Protein AF-A0A0F8YE41-F1 (afdb_monomer)

Radius of gyration: 21.05 Å; Cα contacts (8 Å, |Δi|>4): 142; chains: 1; bounding box: 42×36×55 Å

Structure (mmCIF, N/CA/C/O backbone):
data_AF-A0A0F8YE41-F1
#
_entry.id   AF-A0A0F8YE41-F1
#
loop_
_atom_site.group_PDB
_atom_site.id
_atom_site.type_symbol
_atom_site.label_atom_id
_atom_site.label_alt_id
_atom_site.label_comp_id
_atom_site.label_asym_id
_atom_site.label_entity_id
_atom_site.label_seq_id
_atom_site.pdbx_PDB_ins_code
_atom_site.Cartn_x
_atom_site.Cartn_y
_atom_site.Cartn_z
_atom_site.occupancy
_atom_site.B_iso_or_equiv
_atom_site.auth_seq_id
_atom_site.auth_comp_id
_atom_site.auth_asym_id
_atom_site.auth_atom_id
_atom_site.pdbx_PDB_model_num
ATOM 1 N N . MET A 1 1 ? -4.349 18.560 3.100 1.00 48.00 1 MET A N 1
ATOM 2 C CA . MET A 1 1 ? -4.327 17.103 2.854 1.00 48.00 1 MET A CA 1
ATOM 3 C C . MET A 1 1 ? -3.607 16.497 4.037 1.00 48.00 1 MET A C 1
ATOM 5 O O . MET A 1 1 ? -2.637 17.103 4.461 1.00 48.00 1 MET A O 1
ATOM 9 N N . ASN A 1 2 ? -4.119 15.422 4.636 1.00 53.56 2 ASN A N 1
ATOM 10 C CA . ASN A 1 2 ? -3.359 14.735 5.683 1.00 53.56 2 ASN A CA 1
ATOM 11 C C . ASN A 1 2 ? -2.084 14.192 5.031 1.00 53.56 2 ASN A C 1
ATOM 13 O O . ASN A 1 2 ? -2.196 13.563 3.979 1.00 53.56 2 ASN A O 1
ATOM 17 N N . ASP A 1 3 ? -0.926 14.499 5.611 1.00 72.88 3 ASP A N 1
ATOM 18 C CA . ASP A 1 3 ? 0.379 14.064 5.115 1.00 72.88 3 ASP A CA 1
ATOM 19 C C . ASP A 1 3 ? 0.432 12.534 5.131 1.00 72.88 3 ASP A C 1
ATOM 21 O O . ASP A 1 3 ? 0.523 11.934 6.196 1.00 72.88 3 ASP A O 1
ATOM 25 N N . ILE A 1 4 ? 0.305 11.915 3.956 1.00 84.44 4 ILE A N 1
ATOM 26 C CA . ILE A 1 4 ? 0.595 10.496 3.756 1.00 84.44 4 ILE A CA 1
ATOM 27 C C . ILE A 1 4 ? 2.102 10.390 3.523 1.00 84.44 4 ILE A C 1
ATOM 29 O O . ILE A 1 4 ? 2.636 11.052 2.630 1.00 84.44 4 ILE A O 1
ATOM 33 N N . GLY A 1 5 ? 2.782 9.573 4.319 1.00 90.62 5 GLY A N 1
ATOM 34 C CA . GLY A 1 5 ? 4.230 9.413 4.316 1.00 90.62 5 GLY A CA 1
ATOM 35 C C . GLY A 1 5 ? 4.692 7.954 4.260 1.00 90.62 5 GLY A C 1
ATOM 36 O O . GLY A 1 5 ? 3.897 7.021 4.386 1.00 90.62 5 GLY A O 1
ATOM 37 N N . PRO A 1 6 ? 6.006 7.721 4.087 1.00 94.38 6 PRO A N 1
ATOM 38 C CA . PRO A 1 6 ? 6.592 6.403 4.304 1.00 94.38 6 PRO A CA 1
ATOM 39 C C . PRO A 1 6 ? 6.277 5.874 5.710 1.00 94.38 6 PRO A C 1
ATOM 41 O O . PRO A 1 6 ? 6.431 6.589 6.697 1.00 94.38 6 PRO A O 1
ATOM 44 N N . GLY A 1 7 ? 5.879 4.607 5.794 1.00 93.94 7 GLY A N 1
ATOM 45 C CA . GLY A 1 7 ? 5.424 3.941 7.014 1.00 93.94 7 GLY A CA 1
ATOM 46 C C . GLY A 1 7 ? 3.908 3.966 7.210 1.00 93.94 7 GLY A C 1
ATOM 47 O O . GLY A 1 7 ? 3.400 3.138 7.965 1.00 93.94 7 GLY A O 1
ATOM 48 N N . ASP A 1 8 ? 3.182 4.843 6.513 1.00 93.69 8 ASP A N 1
ATOM 49 C CA . ASP A 1 8 ? 1.728 4.897 6.626 1.00 93.69 8 ASP A CA 1
ATOM 50 C C . ASP A 1 8 ? 1.050 3.734 5.901 1.00 93.69 8 ASP A C 1
ATOM 52 O O . ASP A 1 8 ? 1.528 3.221 4.882 1.00 93.69 8 ASP A O 1
ATOM 56 N N . LEU A 1 9 ? -0.105 3.345 6.440 1.00 95.06 9 LEU A N 1
ATOM 57 C CA . LEU A 1 9 ? -0.959 2.309 5.881 1.00 95.06 9 LEU A CA 1
ATOM 58 C C . LEU A 1 9 ? -1.935 2.905 4.868 1.00 95.06 9 LEU A C 1
ATOM 60 O O . LEU A 1 9 ? -2.634 3.887 5.141 1.00 95.06 9 LEU A O 1
ATOM 64 N N . VAL A 1 10 ? -2.040 2.255 3.716 1.00 95.06 10 VAL A N 1
ATOM 65 C CA . VAL A 1 10 ? -2.984 2.602 2.659 1.00 95.06 10 VAL A CA 1
ATOM 66 C C . VAL A 1 10 ? -3.759 1.378 2.192 1.00 95.06 10 VAL A C 1
ATOM 68 O O . VAL A 1 10 ? -3.202 0.304 2.011 1.00 95.06 10 VAL A O 1
ATOM 71 N N . GLU A 1 11 ? -5.058 1.542 1.989 1.00 95.94 11 GLU A N 1
ATOM 72 C CA . GLU A 1 11 ? -5.931 0.543 1.382 1.00 95.94 11 GLU A CA 1
ATOM 73 C C . GLU A 1 11 ? -5.930 0.747 -0.133 1.00 95.94 11 GLU A C 1
ATOM 75 O O . GLU A 1 11 ? -6.102 1.873 -0.614 1.00 95.94 11 GLU A O 1
ATOM 80 N N . CYS A 1 12 ? -5.755 -0.324 -0.898 1.00 96.50 12 CYS A N 1
ATOM 81 C CA . CYS A 1 12 ? -5.937 -0.270 -2.340 1.00 96.50 12 CYS A CA 1
ATOM 82 C C . CYS A 1 12 ? -7.431 -0.174 -2.681 1.00 96.50 12 CYS A C 1
ATOM 84 O O . CYS A 1 12 ? -8.220 -1.040 -2.316 1.00 96.50 12 CYS A O 1
ATOM 86 N N . VAL A 1 13 ? -7.840 0.870 -3.401 1.00 96.06 13 VAL A N 1
ATOM 87 C CA . VAL A 1 13 ? -9.250 1.106 -3.769 1.00 96.06 13 VAL A CA 1
ATOM 88 C C . VAL A 1 13 ? -9.558 0.782 -5.229 1.00 96.06 13 VAL A C 1
ATOM 90 O O . VAL A 1 13 ? -10.726 0.763 -5.623 1.00 96.06 13 VAL A O 1
ATOM 93 N N . ASN A 1 14 ? -8.525 0.523 -6.030 1.00 92.62 14 ASN A N 1
ATOM 94 C CA . ASN A 1 14 ? -8.641 0.252 -7.456 1.00 92.62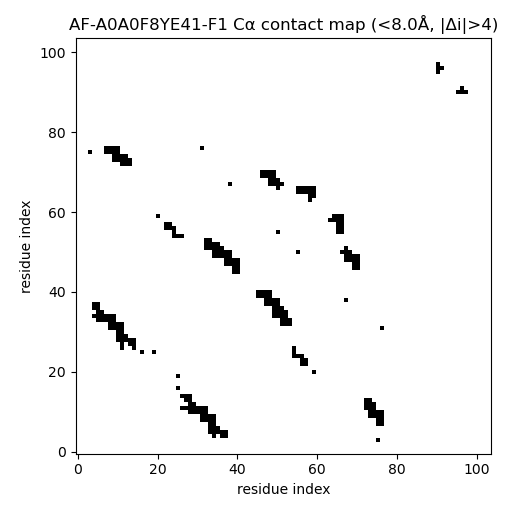 14 ASN A CA 1
ATOM 95 C C . ASN A 1 14 ? -8.305 -1.217 -7.766 1.00 92.62 14 ASN A C 1
ATOM 97 O O . ASN A 1 14 ? -7.452 -1.811 -7.121 1.00 92.62 14 ASN A O 1
ATOM 101 N N . ASP A 1 15 ? -8.996 -1.803 -8.736 1.00 90.94 15 ASP A N 1
ATOM 102 C CA . ASP A 1 15 ? -8.774 -3.147 -9.281 1.00 90.94 15 ASP A CA 1
ATOM 103 C C . ASP A 1 15 ? -8.243 -3.121 -10.723 1.00 90.94 15 ASP A C 1
ATOM 105 O O . ASP A 1 15 ? -7.908 -4.170 -11.270 1.00 90.94 15 ASP A O 1
ATOM 109 N N . ASP A 1 16 ? -8.132 -1.936 -11.327 1.00 86.75 16 ASP A N 1
ATOM 110 C CA . ASP A 1 16 ? -7.682 -1.761 -12.703 1.00 86.75 16 ASP A CA 1
ATOM 111 C C . ASP A 1 16 ? -6.226 -1.274 -12.766 1.00 86.75 16 ASP A C 1
ATOM 113 O O . ASP A 1 16 ? -5.930 -0.078 -12.673 1.00 86.75 16 ASP A O 1
ATOM 117 N N . PHE A 1 17 ? -5.307 -2.232 -12.906 1.00 85.75 17 PHE A N 1
ATOM 118 C CA . PHE A 1 17 ? -3.872 -2.000 -13.083 1.00 85.75 17 PHE A CA 1
ATOM 119 C C . PHE A 1 17 ? -3.455 -2.339 -14.519 1.00 85.75 17 PHE A C 1
ATOM 121 O O . PHE A 1 17 ? -2.829 -3.365 -14.791 1.00 85.75 17 PHE A O 1
ATOM 128 N N . VAL A 1 18 ? -3.847 -1.477 -15.461 1.00 79.06 18 VAL A N 1
ATOM 129 C CA . VAL A 1 18 ? -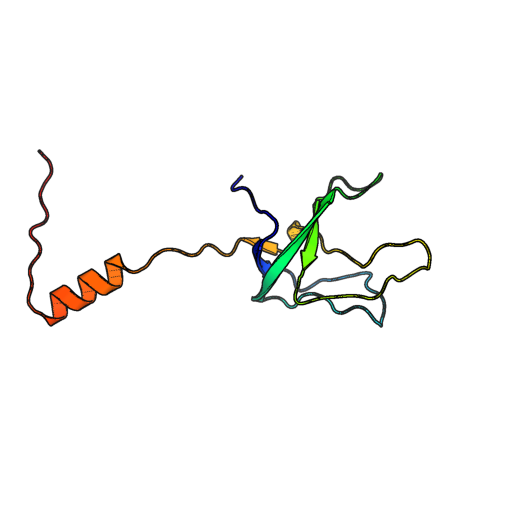3.478 -1.613 -16.877 1.00 79.06 18 VAL A CA 1
ATOM 130 C C . VAL A 1 18 ? -1.999 -1.290 -17.082 1.00 79.06 18 VAL A C 1
ATOM 132 O O . VAL A 1 18 ? -1.476 -0.333 -16.517 1.00 79.06 18 VAL A O 1
ATOM 135 N N . GLY A 1 19 ? -1.342 -2.046 -17.964 1.00 75.50 19 GLY A N 1
ATOM 136 C CA . GLY A 1 19 ? 0.017 -1.745 -18.422 1.00 75.50 19 GLY A CA 1
ATOM 137 C C . GLY A 1 19 ? 1.129 -2.391 -17.602 1.00 75.50 19 GLY A C 1
ATOM 138 O O . GLY A 1 19 ? 2.293 -2.090 -17.854 1.00 75.50 19 GLY A O 1
ATOM 139 N N . LEU A 1 20 ? 0.783 -3.286 -16.674 1.00 81.19 20 LEU A N 1
ATOM 140 C CA . LEU A 1 20 ? 1.765 -4.095 -15.963 1.00 81.19 20 LEU A CA 1
ATOM 141 C C . LEU A 1 20 ? 2.366 -5.191 -16.853 1.00 81.19 20 LEU A C 1
ATOM 143 O O . LEU A 1 20 ? 1.699 -5.764 -17.722 1.00 81.19 20 LEU A O 1
ATOM 147 N N . PHE A 1 21 ? 3.635 -5.497 -16.613 1.00 83.50 21 PHE A N 1
ATOM 148 C CA . PHE A 1 21 ? 4.340 -6.632 -17.190 1.00 83.50 21 PHE A CA 1
ATOM 149 C C . PHE A 1 21 ? 3.906 -7.948 -16.530 1.00 83.50 21 PHE A C 1
ATOM 151 O O . PHE A 1 21 ? 3.401 -7.984 -15.411 1.00 83.50 21 PHE A O 1
ATOM 158 N N . ALA A 1 22 ? 4.113 -9.064 -17.235 1.00 83.69 22 ALA A N 1
ATOM 159 C CA . ALA A 1 22 ? 3.646 -10.385 -16.802 1.00 83.69 22 ALA A CA 1
ATOM 160 C C . ALA A 1 22 ? 4.288 -10.889 -15.492 1.00 83.69 22 ALA A C 1
ATOM 162 O O . ALA A 1 22 ? 3.750 -11.797 -14.864 1.00 83.69 22 ALA A O 1
ATOM 163 N N . ASP A 1 23 ? 5.440 -10.339 -15.107 1.00 87.06 23 ASP A N 1
ATOM 164 C CA . ASP A 1 23 ? 6.180 -10.654 -13.884 1.00 87.06 23 ASP A CA 1
ATOM 165 C C . ASP A 1 23 ? 5.937 -9.649 -12.743 1.00 87.06 23 ASP A C 1
ATOM 167 O O . ASP A 1 23 ? 6.504 -9.801 -11.659 1.00 87.06 23 ASP A O 1
ATOM 171 N N . GLU A 1 24 ? 5.080 -8.646 -12.954 1.00 89.31 24 GLU A N 1
ATOM 172 C CA . GLU A 1 24 ? 4.683 -7.697 -11.916 1.00 89.31 24 GLU A CA 1
ATOM 173 C C . GLU A 1 24 ? 3.497 -8.206 -11.112 1.00 89.31 24 GLU A C 1
ATOM 175 O O . GLU A 1 24 ? 2.509 -8.719 -11.637 1.00 89.31 24 GLU A O 1
ATOM 180 N N . THR A 1 25 ? 3.571 -7.992 -9.804 1.00 92.38 25 THR A N 1
ATOM 181 C CA . THR A 1 25 ? 2.443 -8.187 -8.901 1.00 92.38 25 THR A CA 1
ATOM 182 C C . THR A 1 25 ? 1.723 -6.848 -8.710 1.00 92.38 25 THR A C 1
ATOM 184 O O . THR A 1 25 ? 2.336 -5.920 -8.171 1.00 92.38 25 THR A O 1
ATOM 187 N N . PRO A 1 26 ? 0.455 -6.703 -9.145 1.00 93.19 26 PRO A N 1
ATOM 188 C CA . PRO A 1 26 ? -0.363 -5.543 -8.803 1.00 93.19 26 PRO A CA 1
ATOM 189 C C . PRO A 1 26 ? -0.795 -5.565 -7.328 1.00 93.19 26 PRO A C 1
ATOM 191 O O . PRO A 1 26 ? -0.929 -6.642 -6.739 1.00 93.19 26 PRO A O 1
ATOM 194 N N . PRO A 1 27 ? -1.107 -4.399 -6.742 1.00 95.06 27 PRO A N 1
ATOM 195 C CA . PRO A 1 27 ? -1.924 -4.312 -5.542 1.00 95.06 27 PRO A CA 1
ATOM 196 C C . PRO A 1 27 ? -3.305 -4.939 -5.764 1.00 95.06 27 PRO A C 1
ATOM 198 O O . PRO A 1 27 ? -3.837 -4.954 -6.872 1.00 95.06 27 PRO A O 1
ATOM 201 N N . VAL A 1 28 ? -3.902 -5.442 -4.691 1.00 95.38 28 VAL A N 1
ATOM 202 C CA . VAL A 1 28 ? -5.221 -6.073 -4.701 1.00 95.38 28 VAL A CA 1
ATOM 203 C C . VAL A 1 28 ? -6.209 -5.151 -4.001 1.00 95.38 28 VAL A C 1
ATOM 205 O O . VAL A 1 28 ? -5.975 -4.711 -2.878 1.00 95.38 28 VAL A O 1
ATOM 208 N N . LYS A 1 29 ? -7.333 -4.862 -4.656 1.00 96.69 29 LYS A N 1
ATOM 209 C CA . LYS A 1 29 ? -8.395 -4.014 -4.108 1.00 96.69 29 LYS A CA 1
ATOM 210 C C . LYS A 1 29 ? -8.910 -4.541 -2.765 1.00 96.69 29 LYS A C 1
ATOM 212 O O . LYS A 1 29 ? -9.267 -5.710 -2.654 1.00 96.69 29 LYS A O 1
ATOM 217 N N . GLY A 1 30 ? -8.997 -3.652 -1.780 1.00 95.38 30 GLY A N 1
ATOM 218 C CA . GLY A 1 30 ? -9.385 -3.933 -0.397 1.00 95.38 30 GLY A CA 1
ATOM 219 C C . GLY A 1 30 ? -8.227 -4.359 0.511 1.00 95.38 30 GLY A C 1
ATOM 220 O O . GLY A 1 30 ? -8.388 -4.343 1.729 1.00 95.38 30 GLY A O 1
ATOM 221 N N . GLU A 1 31 ? -7.061 -4.704 -0.042 1.00 96.62 31 GLU A N 1
ATOM 222 C CA . GLU A 1 31 ? -5.885 -5.040 0.763 1.00 96.62 31 GLU A CA 1
ATOM 223 C C . GLU A 1 31 ? -5.177 -3.781 1.274 1.00 96.62 31 GLU A C 1
ATOM 225 O O . GLU A 1 31 ? -5.188 -2.718 0.640 1.00 96.62 31 GLU A O 1
ATOM 230 N N . ILE A 1 32 ? -4.548 -3.922 2.443 1.00 96.50 32 ILE A N 1
ATOM 231 C CA . ILE A 1 32 ? -3.802 -2.858 3.113 1.00 96.50 32 ILE A CA 1
ATOM 232 C C . ILE A 1 32 ? -2.309 -3.056 2.871 1.00 96.50 32 ILE A C 1
ATOM 234 O O . ILE A 1 32 ? -1.771 -4.147 3.046 1.00 96.50 32 ILE A O 1
ATOM 238 N N . TYR A 1 33 ? -1.641 -1.962 2.530 1.00 96.81 33 TYR A N 1
ATOM 239 C CA . TYR A 1 33 ? -0.226 -1.908 2.216 1.00 96.81 33 TYR A CA 1
ATOM 240 C C . TYR A 1 33 ? 0.474 -0.825 3.022 1.00 96.81 33 TYR A C 1
ATOM 242 O O . TYR A 1 33 ? -0.124 0.193 3.372 1.00 96.81 33 TYR A O 1
ATOM 250 N N . THR A 1 34 ? 1.766 -1.016 3.261 1.00 97.19 34 THR A N 1
ATOM 251 C CA . THR A 1 34 ? 2.613 -0.037 3.938 1.00 97.19 34 THR A CA 1
ATOM 252 C C . THR A 1 34 ? 3.433 0.725 2.906 1.00 97.19 34 THR A C 1
ATOM 254 O O . THR A 1 34 ? 4.167 0.119 2.116 1.00 97.19 34 THR A O 1
ATOM 257 N N . ILE A 1 35 ? 3.369 2.058 2.917 1.00 95.56 35 ILE A N 1
ATOM 258 C CA . ILE A 1 35 ? 4.183 2.875 2.012 1.00 95.56 35 ILE A CA 1
ATOM 259 C C . ILE A 1 35 ? 5.656 2.736 2.398 1.00 95.56 35 ILE A C 1
ATOM 261 O O . ILE A 1 35 ? 6.068 3.065 3.506 1.00 95.56 35 ILE A O 1
ATOM 265 N N . ARG A 1 36 ? 6.479 2.282 1.456 1.00 95.50 36 ARG A N 1
ATOM 266 C CA . ARG A 1 36 ? 7.938 2.210 1.588 1.00 95.50 36 ARG A CA 1
ATOM 267 C C . ARG A 1 36 ? 8.622 3.479 1.107 1.00 95.50 36 ARG A C 1
ATOM 269 O O . ARG A 1 36 ? 9.580 3.933 1.722 1.00 95.50 36 ARG A O 1
ATOM 276 N N . GLU A 1 37 ? 8.169 4.027 -0.014 1.00 93.06 37 GLU A N 1
ATOM 277 C CA . GLU A 1 37 ? 8.794 5.186 -0.649 1.00 93.06 37 GLU A CA 1
ATOM 278 C C . GLU A 1 37 ? 7.740 5.975 -1.424 1.00 93.06 37 GLU A C 1
ATOM 280 O O . GLU A 1 37 ? 6.900 5.383 -2.103 1.00 93.06 37 GLU A O 1
ATOM 285 N N . ILE A 1 38 ? 7.822 7.303 -1.345 1.00 91.69 38 ILE A N 1
ATOM 286 C CA . ILE A 1 38 ? 7.020 8.226 -2.146 1.00 91.69 38 ILE A CA 1
ATOM 287 C C . ILE A 1 38 ? 7.929 8.800 -3.223 1.00 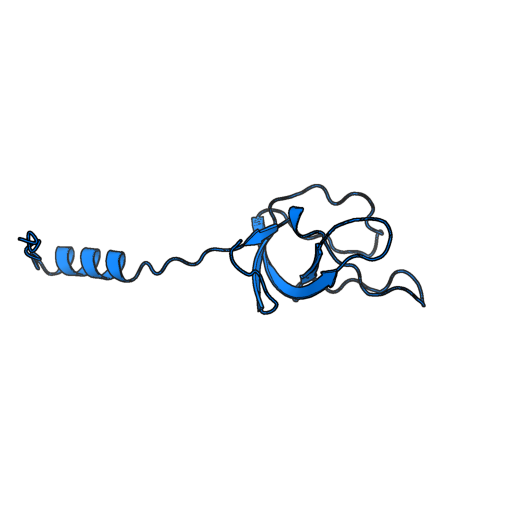91.69 38 ILE A C 1
ATOM 289 O O . ILE A 1 38 ? 8.959 9.403 -2.915 1.00 91.69 38 ILE A O 1
ATOM 293 N N . ARG A 1 39 ? 7.558 8.603 -4.486 1.00 85.69 39 ARG A N 1
ATOM 294 C CA . ARG A 1 39 ? 8.313 9.096 -5.632 1.00 85.69 39 ARG A CA 1
ATOM 295 C C . ARG A 1 39 ? 7.509 10.158 -6.372 1.00 85.69 39 ARG A C 1
ATOM 297 O O . ARG A 1 39 ? 6.374 9.877 -6.761 1.00 85.69 39 ARG A O 1
ATOM 304 N N . PRO A 1 40 ? 8.082 11.351 -6.606 1.00 80.50 40 PRO A N 1
ATOM 305 C CA . PRO A 1 40 ? 7.554 12.218 -7.642 1.00 80.50 40 PRO A CA 1
ATOM 306 C C . PRO A 1 40 ? 7.786 11.511 -8.974 1.00 80.50 40 PRO A C 1
ATOM 308 O O . PRO A 1 40 ? 8.909 11.084 -9.264 1.00 80.50 40 PRO A O 1
ATOM 311 N N . GLU A 1 41 ? 6.741 11.349 -9.774 1.00 69.38 41 GLU A N 1
ATOM 312 C CA . GLU A 1 41 ? 6.948 10.816 -11.109 1.00 69.38 41 GLU A CA 1
ATOM 313 C C . GLU A 1 41 ? 7.641 11.860 -11.994 1.00 69.38 41 GLU A C 1
ATOM 315 O O . GLU A 1 41 ? 7.438 13.070 -11.856 1.00 69.38 41 GLU A O 1
ATOM 320 N N . THR A 1 42 ? 8.543 11.408 -12.864 1.00 59.09 42 THR A N 1
ATOM 321 C CA . THR A 1 42 ? 9.344 12.300 -13.698 1.00 59.09 42 THR A CA 1
ATOM 322 C C . THR A 1 42 ? 8.691 12.595 -15.055 1.00 59.09 42 THR A C 1
ATOM 324 O O . THR A 1 42 ? 8.104 11.746 -15.717 1.00 59.09 42 THR A O 1
ATOM 327 N N . ALA A 1 43 ? 8.885 13.848 -15.476 1.00 53.78 43 ALA A N 1
ATOM 328 C CA . ALA A 1 43 ? 8.756 14.457 -16.805 1.00 53.78 43 ALA A CA 1
ATOM 329 C C . ALA A 1 43 ? 7.391 14.519 -17.526 1.00 53.78 43 ALA A C 1
ATOM 331 O O . ALA A 1 43 ? 7.191 15.509 -18.227 1.00 53.78 43 ALA A O 1
ATOM 332 N N . LEU A 1 44 ? 6.464 13.560 -17.402 1.00 53.50 44 LEU A N 1
ATOM 333 C CA . LEU A 1 44 ? 5.243 13.551 -18.247 1.00 53.50 44 LEU A CA 1
ATOM 334 C C . LEU A 1 44 ? 3.911 13.404 -17.502 1.00 53.50 44 LEU A C 1
ATOM 336 O O . LEU A 1 44 ? 2.851 13.605 -18.094 1.00 53.50 44 LEU A O 1
ATOM 340 N N . SER A 1 45 ? 3.948 13.122 -16.209 1.00 55.25 45 SER A N 1
ATOM 341 C CA . SER A 1 45 ? 2.767 12.897 -15.382 1.00 55.25 45 SER A CA 1
ATOM 342 C C . SER A 1 45 ? 2.961 13.611 -14.054 1.00 55.25 45 SER A C 1
ATOM 344 O O . SER A 1 45 ? 3.934 13.409 -13.332 1.00 55.25 45 SER A O 1
ATOM 346 N N . HIS A 1 46 ? 2.027 14.499 -13.730 1.00 58.66 46 HIS A N 1
ATOM 347 C CA . HIS A 1 46 ? 2.007 15.239 -12.470 1.00 58.66 46 HIS A CA 1
ATOM 348 C C . HIS A 1 46 ? 1.479 14.360 -11.323 1.00 58.66 46 HIS A C 1
ATOM 350 O O . HIS A 1 46 ? 0.541 14.743 -10.630 1.00 58.66 46 HIS A O 1
ATOM 356 N N . GLY A 1 47 ? 2.035 13.156 -11.175 1.00 71.81 47 GLY A N 1
ATOM 357 C CA . GLY A 1 47 ? 1.579 12.142 -10.232 1.00 71.81 47 GLY A CA 1
ATOM 358 C C . GLY A 1 47 ? 2.594 11.855 -9.132 1.00 71.81 47 GLY A C 1
ATOM 359 O O . GLY A 1 47 ? 3.808 11.933 -9.332 1.00 71.81 47 GLY A O 1
ATOM 360 N N . ILE A 1 48 ? 2.077 11.494 -7.963 1.00 87.94 48 ILE A N 1
ATOM 361 C CA . ILE A 1 48 ? 2.844 10.855 -6.898 1.00 87.94 48 ILE A CA 1
ATOM 362 C C . ILE A 1 48 ? 2.631 9.348 -7.033 1.00 87.94 48 ILE A C 1
ATOM 364 O O . ILE A 1 48 ? 1.499 8.891 -7.217 1.00 87.94 48 ILE A O 1
ATOM 368 N N . ALA A 1 49 ? 3.713 8.580 -6.948 1.00 90.25 49 ALA A N 1
ATOM 369 C CA . ALA A 1 49 ? 3.664 7.126 -6.954 1.00 90.25 49 ALA A CA 1
ATOM 370 C C . ALA A 1 49 ? 4.285 6.550 -5.679 1.00 90.25 49 ALA A C 1
ATOM 372 O O . ALA A 1 49 ? 5.243 7.090 -5.119 1.00 90.25 49 ALA A O 1
ATOM 373 N N . PHE A 1 50 ? 3.743 5.425 -5.233 1.00 92.38 50 PHE A N 1
ATOM 374 C CA . PHE A 1 50 ? 4.171 4.704 -4.050 1.00 92.38 50 PHE A CA 1
ATOM 375 C C . PHE A 1 50 ? 4.901 3.427 -4.432 1.00 92.38 50 PHE A C 1
ATOM 377 O O . PHE A 1 50 ? 4.509 2.697 -5.344 1.00 92.38 50 PHE A O 1
ATOM 384 N N . ARG A 1 51 ? 5.936 3.116 -3.662 1.00 93.69 51 ARG A N 1
ATOM 385 C CA . ARG A 1 51 ? 6.396 1.740 -3.494 1.00 93.69 51 ARG A CA 1
ATOM 386 C C . ARG A 1 51 ? 5.853 1.207 -2.195 1.00 93.69 51 ARG A C 1
ATOM 388 O O . ARG A 1 51 ? 5.845 1.919 -1.195 1.00 93.69 51 ARG A O 1
ATOM 395 N N . LEU A 1 52 ? 5.463 -0.053 -2.211 1.00 95.31 52 LEU A N 1
ATOM 396 C CA . LEU A 1 52 ? 4.877 -0.732 -1.065 1.00 95.31 52 LEU A CA 1
ATOM 397 C C . LEU A 1 52 ? 5.920 -1.683 -0.464 1.00 95.31 52 LEU A C 1
ATOM 399 O O . LEU A 1 52 ? 6.892 -2.048 -1.136 1.00 95.31 52 LEU A O 1
ATOM 403 N N . TYR A 1 53 ? 5.801 -2.029 0.815 1.00 96.25 53 TYR A N 1
ATOM 404 C CA . TYR A 1 53 ? 6.711 -2.998 1.441 1.00 96.25 53 TYR A CA 1
ATOM 405 C C . TYR A 1 53 ? 6.383 -4.433 1.033 1.00 96.25 53 TYR A C 1
ATOM 407 O O . TYR A 1 53 ? 7.293 -5.244 0.847 1.00 96.25 53 TYR A O 1
ATOM 415 N N . GLU A 1 54 ? 5.094 -4.718 0.890 1.00 96.06 54 GLU A N 1
ATOM 416 C CA . GLU A 1 54 ? 4.535 -6.037 0.619 1.00 96.06 54 GLU A CA 1
ATOM 417 C C . GLU A 1 54 ? 4.698 -6.435 -0.854 1.00 96.06 54 GLU A C 1
ATOM 419 O O . GLU A 1 54 ? 4.710 -7.621 -1.174 1.00 96.06 54 GLU A O 1
ATOM 424 N N . ILE A 1 55 ? 4.876 -5.454 -1.746 1.00 93.25 55 ILE A N 1
ATOM 425 C CA . ILE A 1 55 ? 5.085 -5.668 -3.179 1.00 93.25 55 ILE A CA 1
ATOM 426 C C . ILE A 1 55 ? 6.476 -5.173 -3.561 1.00 93.25 55 ILE A C 1
ATOM 428 O O . ILE A 1 55 ? 6.800 -3.991 -3.410 1.00 93.25 55 ILE A O 1
ATOM 432 N N . LYS A 1 56 ? 7.292 -6.100 -4.073 1.00 91.81 56 LYS A N 1
ATOM 433 C CA . LYS A 1 56 ? 8.622 -5.822 -4.616 1.00 91.81 56 LYS A CA 1
ATOM 434 C C . LYS A 1 56 ? 8.752 -6.373 -6.026 1.00 91.81 56 LYS A C 1
ATOM 436 O O . LYS A 1 56 ? 9.157 -7.520 -6.205 1.00 91.81 56 LYS A O 1
ATOM 441 N N . ASN A 1 57 ? 8.398 -5.555 -7.009 1.00 90.06 57 ASN A N 1
ATOM 442 C CA . ASN A 1 57 ? 8.488 -5.946 -8.411 1.00 90.06 57 ASN A CA 1
ATOM 443 C C . ASN A 1 57 ? 9.934 -5.833 -8.916 1.00 90.06 57 ASN A C 1
ATOM 445 O O . ASN A 1 57 ? 10.672 -4.931 -8.492 1.00 90.06 57 ASN A O 1
ATOM 449 N N . PRO A 1 58 ? 10.366 -6.738 -9.809 1.00 87.62 58 PRO A N 1
ATOM 450 C CA . PRO A 1 58 ? 11.675 -6.627 -10.431 1.00 87.62 58 PRO A CA 1
ATOM 451 C C . PRO A 1 58 ? 11.774 -5.333 -11.263 1.00 87.62 58 PRO A C 1
ATOM 453 O O . PRO A 1 58 ? 10.768 -4.786 -11.708 1.00 87.62 58 PRO A O 1
ATOM 456 N N . PRO A 1 59 ? 12.983 -4.801 -11.491 1.00 85.38 59 PRO A N 1
ATOM 457 C CA . PRO A 1 59 ? 13.172 -3.757 -12.489 1.00 85.38 59 PRO A CA 1
ATOM 458 C C . PRO A 1 59 ? 12.957 -4.339 -13.894 1.00 85.38 59 PRO A C 1
ATOM 460 O O . PRO A 1 59 ? 13.615 -5.305 -14.274 1.00 85.38 59 PRO A O 1
ATOM 463 N N . HIS A 1 60 ? 12.087 -3.718 -14.693 1.00 75.75 60 HIS A N 1
ATOM 464 C CA . HIS A 1 60 ? 11.753 -4.218 -16.039 1.00 75.75 60 HIS A CA 1
ATOM 465 C C . HIS A 1 60 ? 12.848 -4.0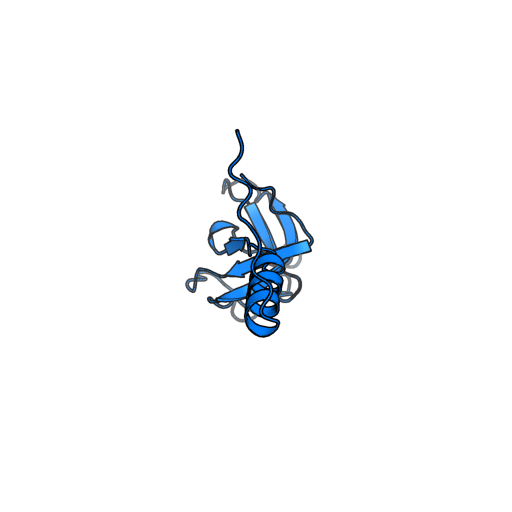07 -17.078 1.00 75.75 60 HIS A C 1
ATOM 467 O O . HIS A 1 60 ? 12.911 -4.712 -18.083 1.00 75.75 60 HIS A O 1
ATOM 473 N N . PHE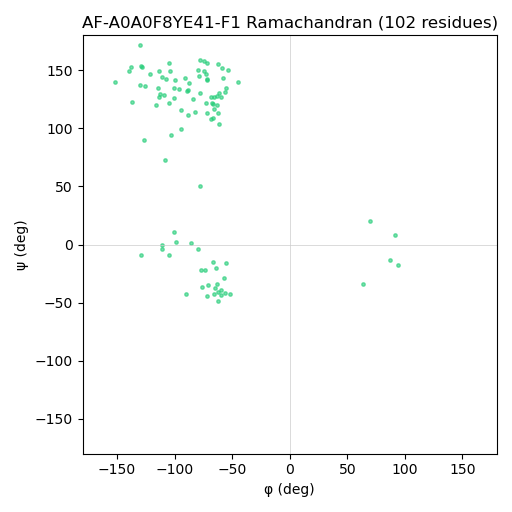 A 1 61 ? 13.737 -3.048 -16.840 1.00 74.62 61 PHE A N 1
ATOM 474 C CA . PHE A 1 61 ? 14.848 -2.762 -17.733 1.00 74.62 61 PHE A CA 1
ATOM 475 C C . PHE A 1 61 ? 16.104 -2.471 -16.914 1.00 74.62 61 PHE A C 1
ATOM 477 O O . PHE A 1 61 ? 15.998 -1.867 -15.846 1.00 74.62 61 PHE A O 1
ATOM 484 N N . PRO A 1 62 ? 17.303 -2.794 -17.431 1.00 73.31 62 PRO A N 1
ATOM 485 C CA . PRO A 1 62 ? 18.571 -2.599 -16.719 1.00 73.31 62 PRO A CA 1
ATOM 486 C C . PRO A 1 62 ? 18.845 -1.168 -16.228 1.00 73.31 62 PRO A C 1
ATOM 488 O O . PRO A 1 62 ? 19.721 -0.972 -15.393 1.00 73.31 62 PRO A O 1
ATOM 491 N N . MET A 1 63 ? 18.121 -0.169 -16.743 1.00 74.50 63 MET A N 1
ATOM 492 C CA . MET A 1 63 ? 18.242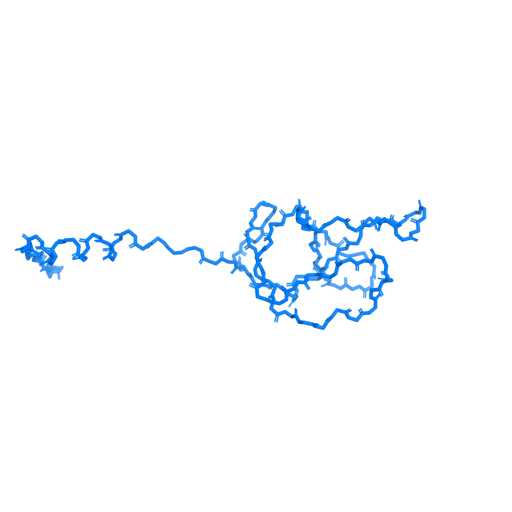 1.237 -16.337 1.00 74.50 63 MET A CA 1
ATOM 493 C C . MET A 1 63 ? 17.026 1.778 -15.578 1.00 74.50 63 MET A C 1
ATOM 495 O O . MET A 1 63 ? 17.004 2.955 -15.225 1.00 74.50 63 MET A O 1
ATOM 499 N N . TYR A 1 64 ? 15.998 0.958 -15.370 1.00 72.06 64 TYR A N 1
ATOM 500 C CA . TYR A 1 64 ? 14.746 1.391 -14.770 1.00 72.06 64 TYR A CA 1
ATOM 501 C C . TYR A 1 64 ? 14.668 0.928 -13.325 1.00 72.06 64 TYR A C 1
ATOM 503 O O . TYR A 1 64 ? 15.233 -0.088 -12.923 1.00 72.06 64 TYR A O 1
ATOM 511 N N . ALA A 1 65 ? 13.984 1.732 -12.526 1.00 79.56 65 ALA A N 1
ATOM 512 C CA . ALA A 1 65 ? 13.764 1.420 -11.134 1.00 79.56 65 ALA A CA 1
ATOM 513 C C . ALA A 1 65 ? 12.641 0.375 -11.004 1.00 79.56 65 ALA A C 1
ATOM 515 O O . ALA A 1 65 ? 11.808 0.240 -11.895 1.00 79.56 65 ALA A O 1
ATOM 516 N N . GLU A 1 66 ? 12.612 -0.338 -9.878 1.00 86.44 66 GLU A N 1
ATOM 517 C CA . GLU A 1 66 ? 11.443 -1.119 -9.449 1.00 86.44 66 GLU A CA 1
ATOM 518 C C . GLU A 1 66 ? 10.146 -0.309 -9.619 1.00 86.44 66 GLU A C 1
ATOM 520 O O . GLU A 1 66 ? 10.135 0.894 -9.310 1.00 86.44 66 GLU A O 1
ATOM 525 N N . CYS A 1 67 ? 9.093 -0.995 -10.069 1.00 86.25 67 CYS A N 1
ATOM 526 C CA . CYS A 1 67 ? 7.767 -0.441 -10.315 1.00 86.25 67 CYS A CA 1
ATOM 527 C C . CYS A 1 67 ? 7.190 0.301 -9.100 1.00 86.25 67 CYS A C 1
ATOM 529 O O . CYS A 1 67 ? 7.485 -0.009 -7.941 1.00 86.25 67 CYS A O 1
ATOM 531 N N . SER A 1 68 ? 6.359 1.299 -9.380 1.00 89.19 68 SER A N 1
ATOM 532 C CA . SER A 1 68 ? 5.632 2.092 -8.393 1.00 89.19 68 SER A CA 1
ATOM 533 C C . SER A 1 68 ? 4.201 2.315 -8.862 1.00 89.19 68 SER A C 1
ATOM 535 O O . SER A 1 68 ? 3.945 2.372 -10.060 1.00 89.19 68 SER A O 1
ATOM 537 N N . PHE A 1 69 ? 3.283 2.492 -7.920 1.00 90.19 69 PHE A N 1
ATOM 538 C CA . PHE A 1 69 ? 1.849 2.580 -8.181 1.00 90.19 69 PHE A CA 1
ATOM 539 C C . PHE A 1 69 ? 1.333 3.970 -7.829 1.00 90.19 69 PHE A C 1
ATOM 541 O O . PHE A 1 69 ? 1.660 4.489 -6.765 1.00 90.19 69 PHE A O 1
ATOM 548 N N . TYR A 1 70 ? 0.520 4.579 -8.689 1.00 90.50 70 TYR A N 1
ATOM 549 C CA . TYR A 1 70 ? -0.015 5.920 -8.443 1.00 90.50 70 TYR A CA 1
ATOM 550 C C . TYR A 1 70 ? -0.807 6.029 -7.143 1.00 90.50 70 TYR A C 1
ATOM 552 O O . TYR A 1 70 ? -1.593 5.142 -6.813 1.00 90.50 70 TYR A O 1
ATOM 560 N N . GLU A 1 71 ? -0.681 7.168 -6.458 1.00 91.25 71 GLU A N 1
ATOM 561 C CA . GLU A 1 71 ? -1.418 7.430 -5.217 1.00 91.25 71 GLU A CA 1
ATOM 562 C C . GLU A 1 71 ? -2.938 7.313 -5.390 1.00 91.25 71 GLU A C 1
ATOM 564 O O . GLU A 1 71 ? -3.635 6.930 -4.457 1.00 91.25 71 GLU A O 1
ATOM 569 N N . CYS A 1 72 ? -3.458 7.586 -6.594 1.00 90.38 72 CYS A N 1
ATOM 570 C CA . CYS A 1 72 ? -4.890 7.547 -6.885 1.00 90.38 72 CYS A CA 1
ATOM 571 C C . CYS A 1 72 ? -5.496 6.136 -6.796 1.00 90.38 72 CYS A C 1
ATOM 573 O O . CYS A 1 72 ? -6.717 6.009 -6.704 1.00 90.38 72 CYS A O 1
ATOM 575 N N . HIS A 1 73 ? -4.671 5.083 -6.784 1.00 92.69 73 HIS A N 1
ATOM 576 C CA . HIS A 1 73 ? -5.118 3.711 -6.532 1.00 92.69 73 HIS A CA 1
ATOM 577 C C . HIS A 1 73 ? -5.317 3.409 -5.043 1.00 92.69 73 HIS A C 1
ATOM 579 O O . HIS A 1 73 ? -5.765 2.311 -4.707 1.00 92.69 73 HIS A O 1
ATOM 585 N N . PHE A 1 74 ? -4.995 4.351 -4.153 1.00 93.62 74 PHE A N 1
ATOM 586 C CA . PHE A 1 74 ? -4.941 4.118 -2.720 1.00 93.62 74 PHE A CA 1
ATOM 587 C C . PHE A 1 74 ? -5.723 5.152 -1.920 1.00 93.62 74 PHE A C 1
ATOM 589 O O . PHE A 1 74 ? -5.897 6.308 -2.303 1.00 93.62 74 PHE A O 1
ATOM 596 N N . ARG A 1 75 ? -6.164 4.725 -0.741 1.00 93.81 75 ARG A N 1
ATOM 597 C CA . ARG A 1 75 ? -6.764 5.579 0.276 1.00 93.81 75 ARG A CA 1
ATOM 598 C C . ARG A 1 75 ? -6.010 5.392 1.593 1.00 93.81 75 ARG A C 1
ATOM 600 O O . ARG A 1 75 ? -5.770 4.252 1.977 1.00 93.81 75 ARG A O 1
ATOM 607 N N . PRO A 1 76 ? -5.692 6.463 2.340 1.00 93.38 76 PRO A N 1
ATOM 608 C CA . PRO A 1 76 ? -5.094 6.314 3.662 1.00 93.38 76 PRO A CA 1
ATOM 609 C C . PRO A 1 76 ? -6.018 5.553 4.613 1.00 93.38 76 PRO A C 1
ATOM 611 O O . PRO A 1 76 ? -7.197 5.905 4.770 1.00 93.38 76 PRO A O 1
ATOM 614 N N . VAL A 1 77 ? -5.458 4.544 5.281 1.00 91.75 77 VAL A N 1
ATOM 615 C CA . VAL A 1 77 ? -6.129 3.844 6.373 1.00 91.75 77 VAL A CA 1
ATOM 616 C C . VAL A 1 77 ? -6.158 4.789 7.562 1.00 91.75 77 VAL A C 1
ATOM 618 O O . VAL A 1 77 ? -5.133 5.143 8.140 1.00 91.75 77 VAL A O 1
ATOM 621 N N . ARG A 1 78 ? -7.359 5.222 7.935 1.00 81.19 78 ARG A N 1
ATOM 622 C CA . ARG A 1 78 ? -7.553 6.000 9.155 1.00 81.19 78 ARG A CA 1
ATOM 623 C C . ARG A 1 78 ? -7.793 5.032 10.292 1.00 81.19 78 ARG A C 1
ATOM 625 O O . ARG A 1 78 ? -8.847 4.405 10.351 1.00 81.19 78 ARG A O 1
ATOM 632 N N . THR A 1 79 ? -6.842 4.940 11.206 1.00 71.38 79 THR A N 1
ATOM 633 C CA . THR A 1 79 ? -7.110 4.348 12.510 1.00 71.38 79 THR A CA 1
ATOM 634 C C . THR A 1 79 ? -7.842 5.390 13.350 1.00 71.38 79 THR A C 1
ATOM 636 O O . THR A 1 79 ? -7.489 6.568 13.381 1.00 71.38 79 THR A O 1
ATOM 639 N N . THR A 1 80 ? -8.949 4.988 13.960 1.00 74.81 80 THR A N 1
ATOM 640 C CA . THR A 1 80 ? -9.637 5.792 14.972 1.00 74.81 80 THR A CA 1
ATOM 641 C C . THR A 1 80 ? -9.494 5.044 16.277 1.00 74.81 80 THR A C 1
ATOM 643 O O . THR A 1 80 ? -9.760 3.843 16.321 1.00 74.81 80 THR A O 1
ATOM 646 N N . ASP A 1 81 ? -9.043 5.737 17.320 1.00 77.12 81 ASP A N 1
ATOM 647 C CA . ASP A 1 81 ? -9.034 5.149 18.648 1.00 77.12 81 ASP A CA 1
ATOM 648 C C . ASP A 1 81 ? -10.483 4.922 19.103 1.00 77.12 81 ASP A C 1
ATOM 650 O O . ASP A 1 81 ? -11.273 5.859 19.223 1.00 77.12 81 ASP A O 1
ATOM 654 N N . ILE A 1 82 ? -10.836 3.654 19.310 1.00 83.56 82 ILE A N 1
ATOM 655 C CA . ILE A 1 82 ? -12.150 3.229 19.799 1.00 83.56 82 ILE A CA 1
ATOM 656 C C . ILE A 1 82 ? -12.135 2.900 21.299 1.00 83.56 82 ILE A C 1
ATOM 658 O O . ILE A 1 82 ? -13.108 2.341 21.817 1.00 83.56 82 ILE A O 1
ATOM 662 N N . SER A 1 83 ? -11.048 3.231 22.004 1.00 88.12 83 SER A N 1
ATOM 663 C CA . SER A 1 83 ? -10.890 3.023 23.446 1.00 88.12 83 SER A CA 1
ATOM 664 C C . SER A 1 83 ? -12.070 3.598 24.225 1.00 88.12 83 SER A C 1
ATOM 666 O O . SER A 1 83 ? -12.642 2.894 25.051 1.00 88.12 83 SER A O 1
ATOM 668 N N . ILE A 1 84 ? -12.538 4.798 23.864 1.00 86.25 84 ILE A N 1
ATOM 669 C CA . ILE A 1 84 ? -13.689 5.447 24.502 1.00 86.25 84 ILE A CA 1
ATOM 670 C C . ILE A 1 84 ? -14.983 4.628 24.392 1.00 86.25 84 ILE A C 1
ATOM 672 O O . ILE A 1 84 ? -15.739 4.529 25.353 1.00 86.25 84 ILE A O 1
ATOM 676 N N . PHE A 1 85 ? -15.241 3.982 23.251 1.00 86.94 85 PHE A N 1
ATOM 677 C CA . PHE A 1 85 ? -16.424 3.130 23.090 1.00 86.94 85 PHE A CA 1
ATOM 678 C C . PHE A 1 85 ? -16.301 1.849 23.911 1.00 86.94 85 PHE A C 1
ATOM 680 O O . PHE A 1 85 ? -17.293 1.360 24.449 1.00 86.94 85 PHE A O 1
ATOM 687 N N . THR A 1 86 ? -15.079 1.328 24.033 1.00 87.94 86 THR A N 1
ATOM 688 C CA . THR A 1 86 ? -14.780 0.165 24.876 1.00 87.94 86 THR A CA 1
ATOM 689 C C . THR A 1 86 ? -14.988 0.504 26.351 1.00 87.94 86 THR A C 1
ATOM 691 O O . THR A 1 86 ? -15.600 -0.271 27.080 1.00 87.94 86 THR A O 1
ATOM 694 N N . GLU A 1 87 ? -14.544 1.688 26.766 1.00 89.62 87 GLU A N 1
ATOM 695 C CA . GLU A 1 87 ? -14.713 2.223 28.114 1.00 89.62 87 GLU A CA 1
ATOM 696 C C . GLU A 1 87 ? -16.197 2.413 28.457 1.00 89.62 87 GLU A C 1
ATOM 698 O O . GLU A 1 87 ? -16.670 1.898 29.464 1.00 89.62 87 GLU A O 1
ATOM 703 N N . ILE A 1 88 ? -16.971 3.050 27.568 1.00 87.38 88 ILE A N 1
ATOM 704 C CA . ILE A 1 88 ? -18.425 3.217 27.732 1.00 87.38 88 ILE A CA 1
ATOM 705 C C . ILE A 1 88 ? -19.129 1.857 27.822 1.00 87.38 88 ILE A C 1
ATOM 707 O O . ILE A 1 88 ? -20.007 1.664 28.663 1.00 87.38 88 ILE A O 1
ATOM 711 N N . ALA A 1 89 ? -18.760 0.898 26.967 1.00 88.88 89 ALA A N 1
ATOM 712 C CA . ALA A 1 89 ? -19.345 -0.439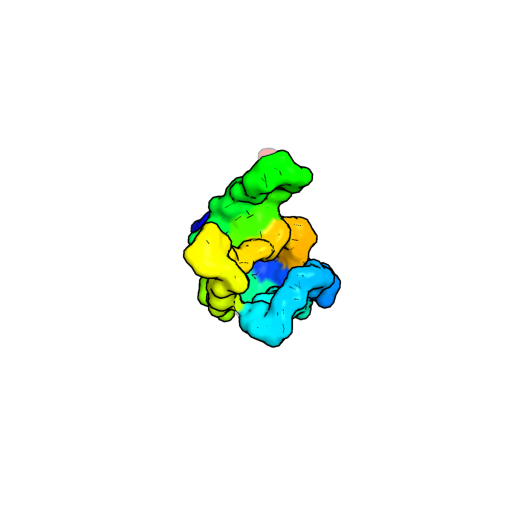 27.000 1.00 88.88 89 ALA A CA 1
ATOM 713 C C . ALA A 1 89 ? -19.038 -1.175 28.314 1.00 88.88 89 ALA A C 1
ATOM 715 O O . ALA A 1 89 ? -19.872 -1.948 28.791 1.00 88.88 89 ALA A O 1
ATOM 716 N N . GLN A 1 90 ? -17.860 -0.943 28.895 1.00 90.25 90 GLN A N 1
ATOM 717 C CA . GLN A 1 90 ? -17.466 -1.521 30.174 1.00 90.25 90 GLN A CA 1
ATOM 718 C C . GLN A 1 90 ? -18.229 -0.879 31.339 1.00 90.25 90 GLN A C 1
ATOM 720 O O . GLN A 1 90 ? -18.811 -1.597 32.145 1.00 90.25 90 GLN A O 1
ATOM 725 N N . ASP A 1 91 ? -18.358 0.446 31.359 1.00 88.50 91 ASP A N 1
ATOM 726 C CA . ASP A 1 91 ? -19.154 1.164 32.357 1.00 88.50 91 ASP A CA 1
ATOM 727 C C . ASP A 1 91 ? -20.614 0.702 32.405 1.00 88.50 91 ASP A C 1
ATOM 729 O O . ASP A 1 91 ? -21.167 0.494 33.485 1.00 88.50 91 ASP A O 1
ATOM 733 N N . VAL A 1 92 ? -21.236 0.479 31.241 1.00 86.31 92 VAL A N 1
ATOM 734 C CA . VAL A 1 92 ? -22.605 -0.057 31.167 1.00 86.31 92 VAL A CA 1
ATOM 735 C C . VAL A 1 92 ? -22.686 -1.460 31.773 1.00 86.31 92 VAL A C 1
ATOM 737 O O . VAL A 1 92 ? -23.650 -1.756 32.481 1.00 86.31 92 VAL A O 1
ATOM 740 N N . LYS A 1 93 ? -21.691 -2.325 31.528 1.00 88.81 93 LYS A N 1
ATOM 741 C CA . LYS A 1 93 ? -21.630 -3.663 32.144 1.00 88.81 93 LYS A CA 1
ATOM 742 C C . LYS A 1 93 ? -21.460 -3.590 33.659 1.00 88.81 93 LYS A C 1
ATOM 744 O O . LYS A 1 93 ? -22.067 -4.389 34.367 1.00 88.81 93 LYS A O 1
ATOM 749 N N . ASP A 1 94 ? -20.679 -2.629 34.134 1.00 90.88 94 ASP A N 1
ATOM 750 C CA . ASP A 1 94 ? -20.350 -2.465 35.550 1.00 90.88 94 ASP A CA 1
ATOM 751 C C . ASP A 1 94 ? -21.403 -1.638 36.316 1.00 90.88 94 ASP A C 1
ATOM 753 O O . ASP A 1 94 ? -21.273 -1.415 37.520 1.00 90.88 94 ASP A O 1
ATOM 757 N N . GLY A 1 95 ? -22.472 -1.194 35.641 1.00 85.69 95 GLY A N 1
ATOM 758 C CA . GLY A 1 95 ? -23.537 -0.384 36.240 1.00 85.69 95 GLY A CA 1
ATOM 759 C C . GLY A 1 95 ? -23.094 1.037 36.605 1.00 85.69 95 GLY A C 1
ATOM 760 O O . GLY A 1 95 ? -23.726 1.695 37.434 1.00 85.69 95 GLY A O 1
ATOM 761 N N . ILE A 1 96 ? -22.003 1.517 36.006 1.00 80.94 96 ILE A N 1
ATOM 762 C CA . ILE A 1 96 ? -21.476 2.861 36.213 1.00 80.94 96 ILE A CA 1
ATOM 763 C C . ILE A 1 96 ? -22.260 3.831 35.327 1.00 80.94 96 ILE A C 1
ATOM 765 O O . ILE A 1 96 ? -22.191 3.807 34.100 1.00 80.94 96 ILE A O 1
ATOM 769 N N . HIS A 1 97 ? -23.010 4.729 35.961 1.00 72.62 97 HIS A N 1
ATOM 770 C CA . HIS A 1 97 ? -23.702 5.814 35.273 1.00 72.62 97 HIS A CA 1
ATOM 771 C C . HIS A 1 97 ? -22.833 7.073 35.290 1.00 72.62 97 HIS 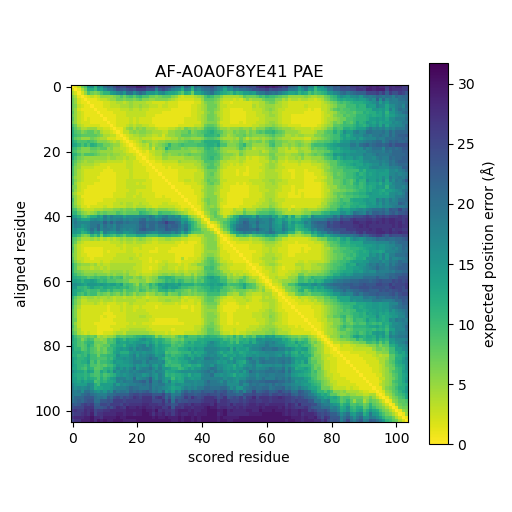A C 1
ATOM 773 O O . HIS A 1 97 ? -22.810 7.809 36.281 1.00 72.62 97 HIS A O 1
ATOM 779 N N . ARG A 1 98 ? -22.121 7.344 34.189 1.00 67.56 98 ARG A N 1
ATOM 780 C CA . ARG A 1 98 ? -21.432 8.629 34.009 1.00 67.56 98 ARG A CA 1
ATOM 781 C C . ARG A 1 98 ? -22.474 9.741 33.960 1.00 67.56 98 ARG A C 1
ATOM 783 O O . ARG A 1 98 ? -23.348 9.742 33.095 1.00 67.56 98 ARG A O 1
ATOM 790 N N . LYS A 1 99 ? -22.388 10.698 34.886 1.00 67.62 99 LYS A N 1
ATOM 791 C CA . LYS A 1 99 ? -23.113 11.961 34.740 1.00 67.62 99 LYS A CA 1
ATOM 792 C C . LYS A 1 99 ? -22.504 12.689 33.550 1.00 67.62 99 LYS A C 1
ATOM 794 O O . LYS A 1 99 ? -21.308 12.968 33.560 1.00 67.62 99 LYS A O 1
ATOM 799 N N . ILE A 1 100 ? -23.321 12.985 32.545 1.00 64.44 100 ILE A N 1
ATOM 800 C CA . ILE A 1 100 ? -22.963 13.988 31.547 1.00 64.44 100 ILE A CA 1
ATOM 801 C C . ILE A 1 100 ? -22.836 15.290 32.339 1.00 64.44 100 ILE A C 1
ATOM 803 O O . ILE A 1 100 ? -23.807 15.738 32.949 1.00 64.44 100 ILE A O 1
ATOM 807 N N . LEU A 1 101 ? -21.620 15.824 32.435 1.00 63.84 101 LEU A N 1
ATOM 808 C CA . LEU A 1 101 ? -21.443 17.194 32.886 1.00 63.84 101 LEU A CA 1
ATOM 809 C C . LEU A 1 101 ? -22.022 18.054 31.764 1.00 63.84 101 LEU A C 1
ATOM 811 O O . LEU A 1 101 ? -21.491 18.073 30.658 1.00 63.84 101 LEU A O 1
ATOM 815 N N . GLU A 1 102 ? -23.176 18.662 32.020 1.00 56.91 102 GLU A N 1
ATOM 816 C CA . GLU A 1 102 ? -23.644 19.775 31.206 1.00 56.91 102 GLU A CA 1
ATOM 817 C C . GLU A 1 102 ? -22.668 20.923 31.468 1.00 56.91 102 GLU A C 1
ATOM 819 O O . GLU A 1 102 ? -22.606 21.449 32.582 1.00 56.91 102 GLU A O 1
ATOM 824 N N . ASP A 1 103 ? -21.840 21.237 30.472 1.00 56.31 103 ASP A N 1
ATOM 825 C CA . ASP A 1 103 ? -21.003 22.431 30.499 1.00 56.31 103 ASP A CA 1
ATOM 826 C C . ASP A 1 103 ? -21.916 23.666 30.617 1.00 56.31 103 ASP A C 1
ATOM 828 O O . ASP A 1 103 ? -22.873 23.822 29.852 1.00 56.31 103 ASP A O 1
ATOM 832 N N . ALA A 1 104 ? -21.630 24.500 31.622 1.00 41.81 104 ALA A N 1
ATOM 833 C CA . ALA A 1 104 ? -22.248 25.804 31.861 1.00 41.81 104 ALA A CA 1
ATOM 834 C C . ALA A 1 104 ? -21.653 26.896 30.960 1.00 41.81 104 ALA A C 1
ATOM 836 O O . ALA A 1 104 ? -20.441 26.815 30.654 1.00 41.81 104 ALA A O 1
#

Nearest PDB structures (foldseek):
  1spk-assembly1_A  TM=5.316E-01  e=8.876E-02  Mus musculus
  8bns-assembly1_B  TM=5.049E-01  e=8.353E-02  Sulfurihydrogenibium sp. YO3AOP1
  8br8-assembly1_La  TM=3.265E-01  e=2.492E-01  Giardia lamblia ATCC 50803
  5zwx-assembly2_B  TM=5.046E-01  e=2.218E+00  Raph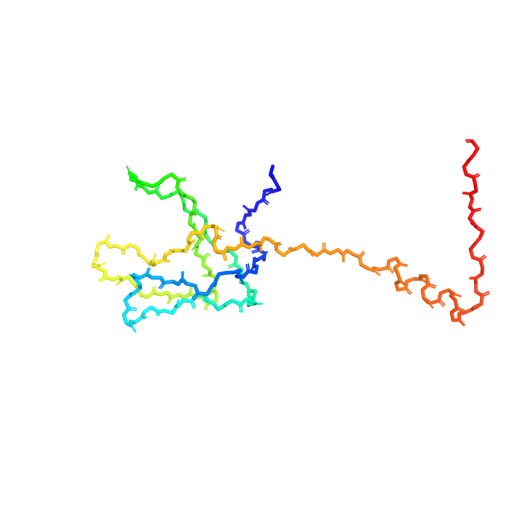anus sativus
  7yta-assembly3_C  TM=4.806E-01  e=4.325E+00  Nicotiana tabacum

Solvent-accessible surface area (backbone atoms only — not comparable to full-atom values): 6684 Å² total; per-residue (Å²): 128,84,87,82,52,67,71,40,47,28,28,25,74,40,81,83,74,83,88,68,57,96,81,51,74,78,82,52,54,75,43,76,42,38,30,60,41,80,39,78,50,76,96,82,49,103,44,52,25,34,30,42,68,88,51,82,41,68,51,90,42,101,88,46,69,55,65,66,44,52,51,88,39,45,42,79,60,78,86,72,90,56,61,68,61,53,49,53,56,47,30,61,74,71,71,53,79,81,76,79,78,78,84,128

Foldseek 3Di:
DPDDDQQFKKAFQDPDDPPDDPQFDDDDHRDIFGFHDWDQDDDPDRFIWTDTPVGFGDAPDPPGDTDTHTCVRIDTDDDDDCVVVVVVVVCVVVVNDDDPPPDD

pLDDT: mean 83.74, std 12.79, range [41.81, 97.19]

Secondary structure (DSSP, 8-state):
-----TT-EEEE-----TT--TT-----TT-EEEEEEEEEPPSS---EEEEESS--PPPSSTTS----EEGGGEEE------HHHHHHHHHHHTT---------

Sequence (104 aa):
MNDIGPGDLVECVNDDFVGLFADETPPVKGEIYTIREIRPETALSHGIAFRLYEIKNPPHFPMYAECSFYECHFRPVRTTDISIFTEIAQDVKDGIHRKILEDA

Mean predicted aligned error: 9.93 Å

Organism: NCBI:txid412755